Protein AF-A0A920YU32-F1 (afdb_monomer_lite)

pLDDT: mean 81.01, std 11.99, range [48.0, 95.69]

Radius of gyration: 20.77 Å; chains: 1; bounding box: 53×42×63 Å

Sequence (171 aa):
MNKEKMEQLREVINRMISLDDCDQSKLLKKSQEMDKLILQAIKESDYIRDFLGDKLKSELDAIIDKIQPIQKIYDSMRIVDPIRKTVVEIREGTVCKEKSECYMLWKSQKICENCIAIRACNENDTIIKIEYDSEKVYMMTAIPISIQDRKFVLELFKDVTNSLYVDKFLA

Secondary structure (DSSP, 8-state):
-HHHHHHHHHHHHHHHHTSSS--HHHHHHHHHHHHHHHHHHHHHHHHHHHHH-HHHHHHHHHHHHHHGGGGGTSSEEEEEETTTTEEEEEETTEEE----BTTTTTT--S--TT-HHHHHHHHTS-EEEEEE-SS-EEEEEEEEEEETTEEEEEEEEEE-TTT--------

Foldseek 3Di:
DLVVVLVVLVVVLVVLVPDPDRPVVVSVVSVVVNVVSVVQVVVQVVVCCVVQNPQRVVVVLVVLVVCLVVPVVFPWKWKAQPVVQFIWTADNSDTDDDRDRVQRVDPDPDDDPPDLQVVCQVVVAKDWDWDDDPQWIKIKIWHWDAGPNGIMIMITIHTCRPPDDDDDDDD

Structure (mmCIF, N/CA/C/O backbone):
data_AF-A0A920YU32-F1
#
_entry.id   AF-A0A920YU32-F1
#
loop_
_atom_site.group_PDB
_atom_site.id
_atom_site.type_symbol
_atom_site.label_atom_id
_atom_site.label_alt_id
_atom_site.label_comp_id
_atom_site.label_asym_id
_atom_site.label_entity_id
_atom_site.label_seq_id
_atom_site.pdbx_PDB_ins_code
_atom_site.Cartn_x
_atom_site.Cartn_y
_atom_site.Cartn_z
_atom_site.occupancy
_atom_site.B_iso_or_equiv
_atom_site.auth_seq_id
_atom_site.auth_comp_id
_atom_site.auth_asym_id
_atom_site.auth_atom_id
_atom_site.pdbx_PDB_model_num
ATOM 1 N N . MET A 1 1 ? -10.869 -2.962 9.466 1.00 51.38 1 MET A N 1
ATOM 2 C CA . MET A 1 1 ? -10.752 -3.013 10.950 1.00 51.38 1 MET A CA 1
ATOM 3 C C . MET A 1 1 ? -11.472 -1.912 11.781 1.00 51.38 1 MET A C 1
ATOM 5 O O . MET A 1 1 ? -12.176 -2.273 12.719 1.00 51.38 1 MET A O 1
ATOM 9 N N . ASN A 1 2 ? -11.322 -0.591 11.542 1.00 66.88 2 ASN A N 1
ATOM 10 C CA . ASN A 1 2 ? -11.881 0.454 12.448 1.00 66.88 2 ASN A CA 1
ATOM 11 C C . ASN A 1 2 ? -13.423 0.478 12.534 1.00 66.88 2 ASN A C 1
ATOM 13 O O . ASN A 1 2 ? -13.974 0.697 13.610 1.00 66.88 2 ASN A O 1
ATOM 17 N N . LYS A 1 3 ? -14.122 0.214 11.424 1.00 74.00 3 LYS A N 1
ATOM 18 C CA . LYS A 1 3 ? -15.595 0.210 11.362 1.00 74.00 3 LYS A CA 1
ATOM 19 C C . LYS A 1 3 ? -16.224 -0.919 12.184 1.00 74.00 3 LYS A C 1
ATOM 21 O O . LYS A 1 3 ? -17.167 -0.685 12.924 1.00 74.00 3 LYS A O 1
ATOM 26 N N . GLU A 1 4 ? -15.654 -2.116 12.103 1.00 80.12 4 GLU A N 1
ATOM 27 C CA . GLU A 1 4 ? -16.121 -3.292 12.844 1.00 80.12 4 GLU A CA 1
ATOM 28 C C . GLU A 1 4 ? -15.876 -3.146 14.353 1.00 80.12 4 GLU A C 1
ATOM 30 O O . GLU A 1 4 ? -16.770 -3.404 15.153 1.00 80.12 4 GLU A O 1
ATOM 35 N N . LYS A 1 5 ? -14.709 -2.612 14.747 1.00 83.38 5 LYS A N 1
ATOM 36 C CA . LYS A 1 5 ? -14.431 -2.248 16.147 1.00 83.38 5 LYS A CA 1
ATOM 37 C C . LYS A 1 5 ? -15.392 -1.182 16.675 1.00 83.38 5 LYS A C 1
ATOM 39 O O . LYS A 1 5 ? -15.821 -1.282 17.821 1.00 83.38 5 LYS A O 1
ATOM 44 N N . MET A 1 6 ? -15.723 -0.174 15.863 1.00 86.06 6 MET A N 1
ATOM 45 C CA . MET A 1 6 ? -16.706 0.849 16.233 1.00 86.06 6 MET A CA 1
ATOM 46 C C . MET A 1 6 ? -18.099 0.245 16.429 1.00 86.06 6 MET A C 1
ATOM 48 O O . MET A 1 6 ? -18.741 0.569 17.422 1.00 86.06 6 MET A O 1
ATOM 52 N N . GLU A 1 7 ? -18.538 -0.667 15.557 1.00 90.62 7 GLU A N 1
ATOM 53 C CA . GLU A 1 7 ? -19.846 -1.318 15.707 1.00 90.62 7 GLU A CA 1
ATOM 54 C C . GLU A 1 7 ? -19.895 -2.216 16.953 1.00 90.62 7 GLU A C 1
ATOM 56 O O . GLU A 1 7 ? -20.828 -2.122 17.746 1.00 90.62 7 GLU A O 1
ATOM 61 N N . GLN A 1 8 ? -18.835 -2.990 17.214 1.00 91.56 8 GLN A N 1
ATOM 62 C CA . GLN A 1 8 ? -18.714 -3.793 18.437 1.00 91.56 8 GLN A CA 1
ATOM 63 C C . GLN A 1 8 ? -18.751 -2.925 19.706 1.00 91.56 8 GLN A C 1
ATOM 65 O O . GLN A 1 8 ? -19.460 -3.242 20.662 1.00 91.56 8 GLN A O 1
ATOM 70 N N . LEU A 1 9 ? -18.005 -1.814 19.730 1.00 91.75 9 LEU A N 1
ATOM 71 C CA . LEU A 1 9 ? -18.022 -0.862 20.847 1.00 91.75 9 LEU A CA 1
ATOM 72 C C . LEU A 1 9 ? -19.404 -0.237 21.032 1.00 91.75 9 LEU A C 1
ATOM 74 O O . LEU A 1 9 ? -19.874 -0.130 22.163 1.00 91.75 9 LEU A O 1
ATOM 78 N N . ARG A 1 10 ? -20.071 0.122 19.934 1.00 93.56 10 ARG A N 1
ATOM 79 C CA . ARG A 1 10 ? -21.421 0.687 19.942 1.00 93.56 10 ARG A CA 1
ATOM 80 C C . ARG A 1 10 ? -22.435 -0.290 20.533 1.00 93.56 10 ARG A C 1
ATOM 82 O O . ARG A 1 10 ? -23.223 0.103 21.390 1.00 93.56 10 ARG A O 1
ATOM 89 N N . GLU A 1 11 ? -22.380 -1.565 20.155 1.00 93.69 11 GLU A N 1
ATOM 90 C CA . GLU A 1 11 ? -23.222 -2.613 20.744 1.00 93.69 11 GLU A CA 1
ATOM 91 C C . GLU A 1 11 ? -22.953 -2.820 22.239 1.00 93.69 11 GLU A C 1
ATOM 93 O O . GLU A 1 11 ? -23.884 -3.032 23.018 1.00 93.69 11 GLU A O 1
ATOM 98 N N . VAL A 1 12 ? -21.685 -2.781 22.661 1.00 92.00 12 VAL A N 1
ATOM 99 C CA . VAL A 1 12 ? -21.314 -2.895 24.081 1.00 92.00 12 VAL A CA 1
ATOM 100 C C . VAL A 1 12 ? -21.854 -1.708 24.876 1.00 92.00 12 VAL A C 1
ATOM 102 O O . VAL A 1 12 ? -22.493 -1.915 25.905 1.00 92.00 12 VAL A O 1
ATOM 105 N N . ILE A 1 13 ? -21.659 -0.482 24.388 1.00 91.94 13 ILE A N 1
ATOM 106 C CA . ILE A 1 13 ? -22.151 0.746 25.027 1.00 91.94 13 ILE A CA 1
ATOM 107 C C . ILE A 1 13 ? -23.680 0.717 25.145 1.00 91.94 13 ILE A C 1
ATOM 109 O O . ILE A 1 13 ? -24.208 0.933 26.234 1.00 91.94 13 ILE A O 1
ATOM 113 N N . ASN A 1 14 ? -24.395 0.375 24.068 1.00 91.00 14 ASN A N 1
ATOM 114 C CA . ASN A 1 14 ? -25.860 0.298 24.070 1.00 91.00 14 ASN A CA 1
ATOM 115 C C . ASN A 1 14 ? -26.390 -0.740 25.074 1.00 91.00 14 ASN A C 1
ATOM 117 O O . ASN A 1 14 ? -27.363 -0.474 25.782 1.00 91.00 14 ASN A O 1
ATOM 121 N N . ARG A 1 15 ? -25.729 -1.904 25.181 1.00 90.19 15 ARG A N 1
ATOM 122 C CA . ARG A 1 15 ? -26.055 -2.912 26.203 1.00 90.19 15 ARG A CA 1
ATOM 123 C C . ARG A 1 15 ? -25.837 -2.385 27.615 1.00 90.19 15 ARG A C 1
ATOM 125 O O . ARG A 1 15 ? -26.697 -2.591 28.457 1.00 90.19 15 ARG A O 1
ATOM 132 N N . MET A 1 16 ? -24.727 -1.692 27.867 1.00 87.56 16 MET A N 1
ATOM 133 C CA . MET A 1 16 ? -24.430 -1.125 29.187 1.00 87.56 16 MET A CA 1
ATOM 134 C C . MET A 1 16 ? -25.448 -0.061 29.612 1.00 87.56 16 MET A C 1
ATOM 136 O O . MET A 1 16 ? -25.860 -0.060 30.765 1.00 87.56 16 MET A O 1
ATOM 140 N N . ILE A 1 17 ? -25.890 0.797 28.685 1.00 88.88 17 ILE A N 1
ATOM 141 C CA . ILE A 1 17 ? -26.914 1.828 28.944 1.00 88.88 17 ILE A CA 1
ATOM 142 C C . ILE A 1 17 ? -28.275 1.203 29.286 1.00 88.88 17 ILE A C 1
ATOM 144 O O . ILE A 1 17 ? -29.055 1.797 30.023 1.00 88.88 17 ILE A O 1
ATOM 148 N N . SER A 1 18 ? -28.559 0.010 28.760 1.00 86.12 18 SER A N 1
ATOM 149 C CA . SER A 1 18 ? -29.840 -0.681 28.955 1.00 86.12 18 SER A CA 1
ATOM 150 C C . SER A 1 18 ? -29.921 -1.491 30.259 1.00 86.12 18 SER A C 1
ATOM 152 O O . SER A 1 18 ? -30.954 -2.103 30.513 1.00 86.12 18 SER A O 1
ATOM 154 N N . LEU A 1 19 ? -28.846 -1.555 31.055 1.00 85.25 19 LEU A N 1
ATOM 155 C CA . LEU A 1 19 ? -28.807 -2.295 32.321 1.00 85.25 19 LEU A CA 1
ATOM 156 C C . LEU A 1 19 ? -29.135 -1.378 33.507 1.00 85.25 19 LEU A C 1
ATOM 158 O O . LEU A 1 19 ? -28.597 -0.277 33.604 1.00 85.25 19 LEU A O 1
ATOM 162 N N . ASP A 1 20 ? -29.947 -1.875 34.444 1.00 72.19 20 ASP A N 1
ATOM 163 C CA . ASP A 1 20 ? -30.410 -1.123 35.625 1.00 72.19 20 ASP A CA 1
ATOM 164 C C . ASP A 1 20 ? -29.282 -0.748 36.617 1.00 72.19 20 ASP A C 1
ATOM 166 O O . ASP A 1 20 ? -29.427 0.208 37.375 1.00 72.19 20 ASP A O 1
ATOM 170 N N . ASP A 1 21 ? -28.141 -1.453 36.591 1.00 73.44 21 ASP A N 1
ATOM 171 C CA . ASP A 1 21 ? -26.948 -1.196 37.424 1.00 73.44 21 ASP A CA 1
ATOM 172 C C . ASP A 1 21 ? -25.724 -0.859 36.552 1.00 73.44 21 ASP A C 1
ATOM 174 O O . ASP A 1 21 ? -24.750 -1.611 36.426 1.00 73.44 21 ASP A O 1
ATOM 178 N N . CYS A 1 22 ? -25.815 0.260 35.832 1.00 73.06 22 CYS A N 1
ATOM 179 C CA . CYS A 1 22 ? -24.773 0.690 34.910 1.00 73.06 22 CYS A CA 1
ATOM 180 C C . CYS A 1 22 ? -23.546 1.248 35.657 1.00 73.06 22 CYS A C 1
ATOM 182 O O . CYS A 1 22 ? -23.561 2.371 36.167 1.00 73.06 22 CYS A O 1
ATOM 184 N N . ASP A 1 23 ? -22.426 0.518 35.609 1.00 86.94 23 ASP A N 1
ATOM 185 C CA . ASP A 1 23 ? -21.102 1.014 36.011 1.00 86.94 23 ASP A CA 1
ATOM 186 C C . ASP A 1 23 ? -20.678 2.194 35.115 1.00 86.94 23 ASP A C 1
ATOM 188 O O . ASP A 1 23 ? -20.101 2.029 34.032 1.00 86.94 23 ASP A O 1
ATOM 192 N N . GLN A 1 24 ? -20.975 3.409 35.582 1.00 84.62 24 GLN A N 1
ATOM 193 C CA . GLN A 1 24 ? -20.718 4.655 34.859 1.00 84.62 24 GLN A CA 1
ATOM 194 C C . GLN A 1 24 ? -19.231 4.851 34.528 1.00 84.62 24 GLN A C 1
ATOM 196 O O . GLN A 1 24 ? -18.905 5.431 33.492 1.00 84.62 24 GLN A O 1
ATOM 201 N N . SER A 1 25 ? -18.314 4.339 35.360 1.00 87.81 25 SER A N 1
ATOM 202 C CA . SER A 1 25 ? -16.872 4.446 35.114 1.00 87.81 25 SER A CA 1
ATOM 203 C C . SER A 1 25 ? -16.450 3.594 33.919 1.00 87.81 25 SER A C 1
ATOM 205 O O . SER A 1 25 ? -15.713 4.057 33.040 1.00 87.81 25 SER A O 1
ATOM 207 N N . LYS A 1 26 ? -16.945 2.352 33.843 1.00 89.56 26 LYS A N 1
ATOM 208 C CA . LYS A 1 26 ? -16.702 1.482 32.685 1.00 89.56 26 LYS A CA 1
ATOM 209 C C . LYS A 1 26 ? -17.381 2.016 31.428 1.00 89.56 26 LYS A C 1
ATOM 211 O O . LYS A 1 26 ? -16.757 1.984 30.367 1.00 89.56 26 LYS A O 1
ATOM 216 N N . LEU A 1 27 ? -18.609 2.530 31.544 1.00 89.25 27 LEU A N 1
ATOM 217 C CA . LEU A 1 27 ? -19.328 3.121 30.415 1.00 89.25 27 LEU A CA 1
ATOM 218 C C . LEU A 1 27 ? -18.555 4.314 29.841 1.00 89.25 27 LEU A C 1
ATOM 220 O O . LEU A 1 27 ? -18.321 4.368 28.635 1.00 89.25 27 LEU A O 1
ATOM 224 N N . LEU A 1 28 ? -18.078 5.219 30.703 1.00 90.31 28 LEU A N 1
ATOM 225 C CA . LEU A 1 28 ? -17.285 6.376 30.290 1.00 90.31 28 LEU A CA 1
ATOM 226 C C . LEU A 1 28 ? -16.000 5.955 29.565 1.00 90.31 28 LEU A C 1
ATOM 228 O O . LEU A 1 28 ? -15.690 6.506 28.511 1.00 90.31 28 LEU A O 1
ATOM 232 N N . LYS A 1 29 ? -15.276 4.948 30.077 1.00 92.88 29 LYS A N 1
ATOM 233 C CA . LYS A 1 29 ? -14.075 4.420 29.404 1.00 92.88 29 LYS A CA 1
ATOM 234 C C . LYS A 1 29 ? -14.389 3.894 28.003 1.00 92.88 29 LYS A C 1
ATOM 236 O O . LYS A 1 29 ? -13.654 4.198 27.067 1.00 92.88 29 LYS A O 1
ATOM 241 N N . LYS A 1 30 ? -15.480 3.138 27.844 1.00 91.56 30 LYS A N 1
ATOM 242 C CA . LYS A 1 30 ? -15.898 2.600 26.539 1.00 91.56 30 LYS A CA 1
ATOM 243 C C . LYS A 1 30 ? -16.348 3.703 25.580 1.00 91.56 30 LYS A C 1
ATOM 245 O O . LYS A 1 30 ? -15.950 3.682 24.419 1.00 91.56 30 LYS A O 1
ATOM 250 N N . SER A 1 31 ? -17.085 4.702 26.068 1.00 92.12 31 SER A N 1
ATOM 251 C CA . SER A 1 31 ? -17.452 5.884 25.276 1.00 92.12 31 SER A CA 1
ATOM 252 C C . SER A 1 31 ? -16.213 6.630 24.779 1.00 92.12 31 SER A C 1
ATOM 254 O O . SER A 1 31 ? -16.102 6.908 23.593 1.00 92.12 31 SER A O 1
ATOM 256 N N . GLN A 1 32 ? -15.229 6.864 25.651 1.00 92.44 32 GLN A N 1
ATOM 257 C CA . GLN A 1 32 ? -13.977 7.529 25.279 1.00 92.44 32 GLN A CA 1
ATOM 258 C C . GLN A 1 32 ? -13.143 6.720 24.273 1.00 92.44 32 GLN A C 1
ATOM 260 O O . GLN A 1 32 ? -12.469 7.304 23.424 1.00 92.44 32 GLN A O 1
ATOM 265 N N . GLU A 1 33 ? -13.151 5.385 24.356 1.00 92.00 33 GLU A N 1
ATOM 266 C CA . GLU A 1 33 ? -12.545 4.521 23.333 1.00 92.00 33 GLU A CA 1
ATOM 267 C C . GLU A 1 33 ? -13.226 4.718 21.971 1.00 92.00 33 GLU A C 1
ATOM 269 O O . GLU A 1 33 ? -12.537 4.871 20.962 1.00 92.00 33 GLU A O 1
ATOM 274 N N . MET A 1 34 ? -14.560 4.784 21.941 1.00 89.44 34 MET A N 1
ATOM 275 C CA . MET A 1 34 ? -15.322 5.042 20.719 1.00 89.44 34 MET A CA 1
ATOM 276 C C . MET A 1 34 ? -15.050 6.449 20.159 1.00 89.44 34 MET A C 1
ATOM 278 O O . MET A 1 34 ? -14.751 6.577 18.973 1.00 89.44 34 MET A O 1
ATOM 282 N N . ASP A 1 35 ? -15.045 7.486 21.001 1.00 91.31 35 ASP A N 1
ATOM 283 C CA . ASP A 1 35 ? -14.740 8.866 20.593 1.00 91.31 35 ASP A CA 1
ATOM 284 C C . ASP A 1 35 ? -13.334 8.985 19.992 1.00 91.31 35 ASP A C 1
ATOM 286 O O . ASP A 1 35 ? -13.132 9.669 18.985 1.00 91.31 35 ASP A O 1
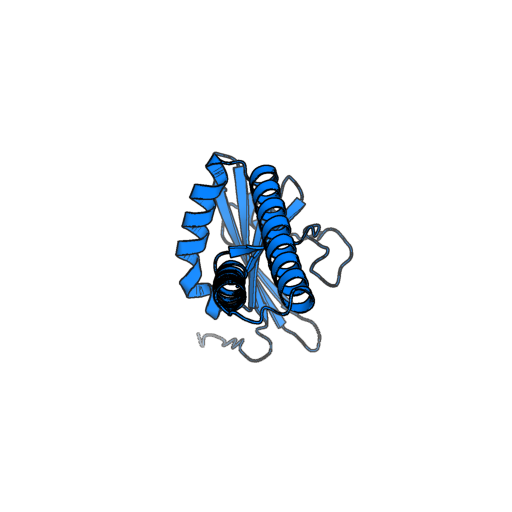ATOM 290 N N . LYS A 1 36 ? -12.348 8.274 20.558 1.00 86.94 36 LYS A N 1
ATOM 291 C CA . LYS A 1 36 ? -10.992 8.201 19.991 1.00 86.94 36 LYS A CA 1
ATOM 292 C C . LYS A 1 36 ? -10.991 7.592 18.590 1.00 86.94 36 LYS A C 1
ATOM 294 O O . LYS A 1 36 ? -10.319 8.135 17.713 1.00 86.94 36 LYS A O 1
ATOM 299 N N . LEU A 1 37 ? -11.736 6.506 18.368 1.00 85.06 37 LEU A N 1
ATOM 300 C CA . LEU A 1 37 ? -11.853 5.879 17.046 1.00 85.06 37 LEU A CA 1
ATOM 301 C C . LEU A 1 37 ? -12.550 6.800 16.037 1.00 85.06 37 LEU A C 1
ATOM 303 O O . LEU A 1 37 ? -12.092 6.912 14.900 1.00 85.06 37 LEU A O 1
ATOM 307 N N . ILE A 1 38 ? -13.597 7.514 16.457 1.00 86.19 38 ILE A N 1
ATOM 308 C CA . ILE A 1 38 ? -14.300 8.499 15.623 1.00 86.19 38 ILE A CA 1
ATOM 309 C C . ILE A 1 38 ? -13.349 9.630 15.221 1.00 86.19 38 ILE A C 1
ATOM 311 O O . ILE A 1 38 ? -13.211 9.939 14.038 1.00 86.19 38 ILE A O 1
ATOM 315 N N . LEU A 1 39 ? -12.640 10.220 16.188 1.00 82.06 39 LEU A N 1
ATOM 316 C CA . LEU A 1 39 ? -11.669 11.283 15.924 1.00 82.06 39 LEU A CA 1
ATOM 317 C C . LEU A 1 39 ? -10.542 10.816 15.000 1.00 82.06 39 LEU A C 1
ATOM 319 O O . LEU A 1 39 ? -10.076 11.589 14.162 1.00 82.06 39 LEU A O 1
ATOM 323 N N . GLN A 1 40 ? -10.095 9.567 15.139 1.00 77.69 40 GLN A N 1
ATOM 324 C CA . GLN A 1 40 ? -9.110 8.983 14.238 1.00 77.69 40 GLN A CA 1
ATOM 325 C C . GLN A 1 40 ? -9.660 8.865 12.809 1.00 77.69 40 GLN A C 1
ATOM 327 O O . GLN A 1 40 ? -9.002 9.326 11.878 1.00 77.69 40 GLN A O 1
ATOM 332 N N . ALA A 1 41 ? -10.877 8.343 12.639 1.00 77.50 41 ALA A N 1
ATOM 333 C CA . ALA A 1 41 ? -11.518 8.202 11.331 1.00 77.50 41 ALA A CA 1
ATOM 334 C C . ALA A 1 41 ? -11.767 9.559 10.645 1.00 77.50 41 ALA A C 1
ATOM 336 O O . ALA A 1 41 ? -11.545 9.694 9.442 1.00 77.50 41 ALA A O 1
ATOM 337 N N . ILE A 1 42 ? -12.160 10.590 11.402 1.00 79.38 42 ILE A N 1
ATOM 338 C CA . ILE A 1 42 ? -12.307 11.962 10.885 1.00 79.38 42 ILE A CA 1
ATOM 339 C C . ILE A 1 42 ? -10.952 12.487 10.394 1.00 79.38 42 ILE A C 1
ATOM 341 O O . ILE A 1 42 ? -10.837 12.936 9.257 1.00 79.38 42 ILE A O 1
ATOM 345 N N . LYS A 1 43 ? -9.895 12.350 11.206 1.00 71.94 43 LYS A N 1
ATOM 346 C CA . LYS A 1 43 ? -8.531 12.775 10.842 1.00 71.94 43 LYS A CA 1
ATOM 347 C C . LYS A 1 43 ? -7.943 12.014 9.650 1.00 71.94 43 LYS A C 1
ATOM 349 O O . LYS A 1 43 ? -7.042 12.544 8.988 1.00 71.94 43 LYS A O 1
ATOM 354 N N . GLU A 1 44 ? -8.361 10.769 9.437 1.00 68.69 44 GLU A N 1
ATOM 355 C CA . GLU A 1 44 ? -8.035 9.962 8.257 1.00 68.69 44 GLU A CA 1
ATOM 356 C C . GLU A 1 44 ? -8.794 10.486 7.035 1.00 68.69 44 GLU A C 1
ATOM 358 O O . GLU A 1 44 ? -8.166 10.787 6.025 1.00 68.69 44 GLU A O 1
ATOM 363 N N . SER A 1 45 ? -10.107 10.705 7.144 1.00 70.25 45 SER A N 1
ATOM 364 C CA . SER A 1 45 ? -10.927 11.238 6.049 1.00 70.25 45 SER A CA 1
ATOM 365 C C . SER A 1 45 ? -10.491 12.636 5.606 1.00 70.25 45 SER A C 1
ATOM 367 O O . SER A 1 45 ? -10.398 12.885 4.406 1.00 70.25 45 SER A O 1
ATOM 369 N N . ASP A 1 46 ? -10.185 13.533 6.545 1.00 73.38 46 ASP A N 1
ATOM 370 C CA . ASP A 1 46 ? -9.670 14.871 6.237 1.00 73.38 46 ASP A CA 1
ATOM 371 C C . ASP A 1 46 ? -8.324 14.788 5.511 1.00 73.38 46 ASP A C 1
ATOM 373 O O . ASP A 1 46 ? -8.099 15.486 4.532 1.00 73.38 46 ASP A O 1
ATOM 377 N N . TYR A 1 47 ? -7.447 13.874 5.933 1.00 67.62 47 TYR A N 1
ATOM 378 C CA . TYR A 1 47 ? -6.153 13.677 5.283 1.00 67.62 47 TYR A CA 1
ATOM 379 C C . TYR A 1 47 ? -6.283 13.108 3.868 1.00 67.62 47 TYR A C 1
ATOM 381 O O . TYR A 1 47 ? -5.601 13.571 2.960 1.00 67.62 47 TYR A O 1
ATOM 389 N N . ILE A 1 48 ? -7.161 12.123 3.674 1.00 68.12 48 ILE A N 1
ATOM 390 C CA . ILE A 1 48 ? -7.481 11.565 2.355 1.00 68.12 48 ILE A CA 1
ATOM 391 C C . ILE A 1 48 ? -8.024 12.673 1.453 1.00 68.12 48 ILE A C 1
ATOM 393 O O . ILE A 1 48 ? -7.584 12.800 0.313 1.00 68.12 48 ILE A O 1
ATOM 397 N N . ARG A 1 49 ? -8.923 13.516 1.973 1.00 72.38 49 ARG A N 1
ATOM 398 C CA . ARG A 1 49 ? -9.443 14.681 1.254 1.00 72.38 49 ARG A CA 1
ATOM 399 C C . ARG A 1 49 ? -8.341 15.684 0.910 1.00 72.38 49 ARG A C 1
ATOM 401 O O . ARG A 1 49 ? -8.316 16.159 -0.216 1.00 72.38 49 ARG A O 1
ATOM 408 N N . ASP A 1 50 ? -7.405 15.967 1.808 1.00 71.50 50 ASP A N 1
ATOM 409 C CA . ASP A 1 50 ? -6.291 16.887 1.529 1.00 71.50 50 ASP A CA 1
ATOM 410 C C . ASP A 1 50 ? -5.287 16.299 0.511 1.00 71.50 50 ASP A C 1
ATOM 412 O O . ASP A 1 50 ? -4.724 17.010 -0.331 1.00 71.50 50 ASP A O 1
ATOM 416 N N . PHE A 1 51 ? -5.058 14.983 0.565 1.00 68.50 51 PHE A N 1
ATOM 417 C CA . PHE A 1 51 ? -4.153 14.260 -0.331 1.00 68.50 51 PHE A CA 1
ATOM 418 C C . PHE A 1 51 ? -4.736 14.137 -1.751 1.00 68.50 51 PHE A C 1
ATOM 420 O O . PHE A 1 51 ? -4.064 14.452 -2.746 1.00 68.50 51 PHE A O 1
ATOM 427 N N . LEU A 1 52 ? -6.002 13.730 -1.843 1.00 68.06 52 LEU A N 1
ATOM 428 C CA . LEU A 1 52 ? -6.675 13.352 -3.085 1.00 68.06 52 LEU A CA 1
ATOM 429 C C . LEU A 1 52 ? -7.604 14.460 -3.607 1.00 68.06 52 LEU A C 1
ATOM 431 O O . LEU A 1 52 ? -7.561 14.791 -4.788 1.00 68.06 52 LEU A O 1
ATOM 435 N N . GLY A 1 53 ? -8.387 15.090 -2.736 1.00 69.56 53 GLY A N 1
ATOM 436 C CA . GLY A 1 53 ? -9.574 15.876 -3.085 1.00 69.56 53 GLY A CA 1
ATOM 437 C C . GLY A 1 53 ? -10.828 14.994 -3.137 1.00 69.56 53 GLY A C 1
ATOM 438 O O . GLY A 1 53 ? -10.744 13.804 -3.440 1.00 69.56 53 GLY A O 1
ATOM 439 N N . ASP A 1 54 ? -12.007 15.559 -2.853 1.00 69.44 54 ASP A N 1
ATOM 440 C CA . ASP A 1 54 ? -13.256 14.783 -2.701 1.00 69.44 54 ASP A CA 1
ATOM 441 C C . ASP A 1 54 ? -13.613 13.956 -3.946 1.00 69.44 54 ASP A C 1
ATOM 443 O O . ASP A 1 54 ? -13.975 12.786 -3.844 1.00 69.44 54 ASP A O 1
ATOM 447 N N . LYS A 1 55 ? -13.449 14.539 -5.138 1.00 66.56 55 LYS A N 1
ATOM 448 C CA . LYS A 1 55 ? -13.739 13.873 -6.417 1.00 66.56 55 LYS A CA 1
ATOM 449 C C . LYS A 1 55 ? -12.737 12.761 -6.752 1.00 66.56 55 LYS A C 1
ATOM 451 O O . LYS A 1 55 ? -13.035 11.883 -7.548 1.00 66.56 55 LYS A O 1
ATOM 456 N N . LEU A 1 56 ? -11.540 12.824 -6.184 1.00 71.31 56 LEU A N 1
ATOM 457 C CA . LEU A 1 56 ? -10.447 11.898 -6.457 1.00 71.31 56 LEU A CA 1
ATOM 458 C C . LEU A 1 56 ? -10.533 10.652 -5.553 1.00 71.31 56 LEU A C 1
ATOM 460 O O . LEU A 1 56 ? -10.032 9.585 -5.900 1.00 71.31 56 LEU A O 1
ATOM 464 N N . LYS A 1 57 ? -11.226 10.777 -4.413 1.00 75.44 57 LYS A N 1
ATOM 465 C CA . LYS A 1 57 ? -11.496 9.686 -3.473 1.00 75.44 57 LYS A CA 1
ATOM 466 C C . LYS A 1 57 ? -12.345 8.573 -4.095 1.00 75.44 57 LYS A C 1
ATOM 468 O O . LYS A 1 57 ? -11.993 7.414 -3.945 1.00 75.44 57 LYS A O 1
ATOM 473 N N . SER A 1 58 ? -13.414 8.903 -4.822 1.00 77.19 58 SER A N 1
ATOM 474 C CA . SER A 1 58 ? -14.307 7.889 -5.410 1.00 77.19 58 SER A CA 1
ATOM 475 C C . SER A 1 58 ? -13.627 7.042 -6.489 1.00 77.19 58 SER A C 1
ATOM 477 O O . SER A 1 58 ? -13.830 5.832 -6.548 1.00 77.19 58 SER A O 1
ATOM 479 N N . GLU A 1 59 ? -12.802 7.662 -7.336 1.00 80.81 59 GLU A N 1
ATOM 480 C CA . GLU A 1 59 ? -12.003 6.943 -8.334 1.00 80.81 59 GLU A CA 1
ATOM 481 C C . GLU A 1 59 ? -10.954 6.051 -7.661 1.00 80.81 59 GLU A C 1
ATOM 483 O O . GLU A 1 59 ? -10.714 4.931 -8.113 1.00 80.81 59 GLU A O 1
ATOM 488 N N . LEU A 1 60 ? -10.377 6.507 -6.546 1.00 77.19 60 LEU A N 1
ATOM 489 C CA . LEU A 1 60 ? -9.452 5.700 -5.767 1.00 77.19 60 LEU A CA 1
ATOM 490 C C . LEU A 1 60 ? -10.139 4.516 -5.080 1.00 77.19 60 LEU A C 1
ATOM 492 O O . LEU A 1 60 ? -9.616 3.407 -5.154 1.00 77.19 60 LEU A O 1
ATOM 496 N N . ASP A 1 61 ? -11.304 4.722 -4.467 1.00 80.56 61 ASP A N 1
ATOM 497 C CA . ASP A 1 61 ? -12.099 3.650 -3.862 1.00 80.56 61 ASP A CA 1
ATOM 498 C C . ASP A 1 61 ? -12.405 2.566 -4.917 1.00 80.56 61 ASP A C 1
ATOM 500 O O . ASP A 1 61 ? -12.191 1.380 -4.675 1.00 80.56 61 ASP A O 1
ATOM 504 N N . ALA A 1 62 ? -12.746 2.966 -6.149 1.00 84.31 62 ALA A N 1
ATOM 505 C CA . ALA A 1 62 ? -12.952 2.033 -7.257 1.00 84.31 62 ALA A CA 1
ATOM 506 C C . ALA A 1 62 ? -11.680 1.265 -7.671 1.00 84.31 62 ALA A C 1
ATOM 508 O O . ALA A 1 62 ? -11.767 0.119 -8.121 1.00 84.31 62 ALA A O 1
ATOM 509 N N . ILE A 1 63 ?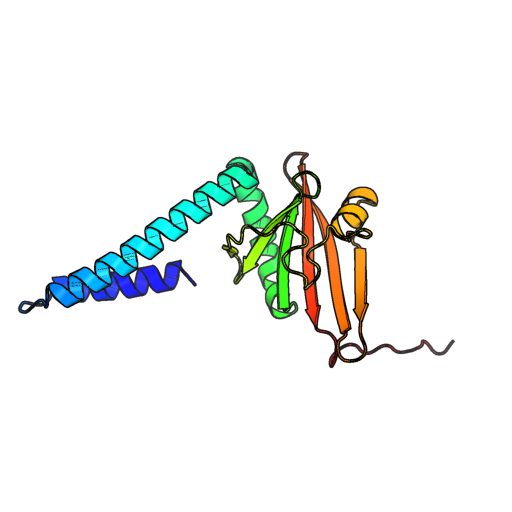 -10.493 1.871 -7.559 1.00 83.25 63 ILE A N 1
ATOM 510 C CA . ILE A 1 63 ? -9.215 1.172 -7.770 1.00 83.25 63 ILE A CA 1
ATOM 511 C C . ILE A 1 63 ? -8.971 0.180 -6.631 1.00 83.25 63 ILE A C 1
ATOM 513 O O . ILE A 1 63 ? -8.605 -0.964 -6.895 1.00 83.25 63 ILE A O 1
ATOM 517 N N . ILE A 1 64 ? -9.205 0.593 -5.385 1.00 82.50 64 ILE A N 1
ATOM 518 C CA . ILE A 1 64 ? -9.019 -0.237 -4.192 1.00 82.50 64 ILE A CA 1
ATOM 519 C C . ILE A 1 64 ? -9.911 -1.485 -4.249 1.00 82.50 64 ILE A C 1
ATOM 521 O O . ILE A 1 64 ? -9.426 -2.594 -4.018 1.00 82.50 64 ILE A O 1
ATOM 525 N N . ASP A 1 65 ? -11.169 -1.328 -4.655 1.00 84.75 65 ASP A N 1
ATOM 526 C CA . ASP A 1 65 ? -12.108 -2.437 -4.845 1.00 84.75 65 ASP A CA 1
ATOM 527 C C . ASP A 1 65 ? -11.637 -3.423 -5.925 1.00 84.75 65 ASP A C 1
ATOM 529 O O . ASP A 1 65 ? -11.784 -4.637 -5.783 1.00 84.75 65 ASP A O 1
ATOM 533 N N . LYS A 1 66 ? -11.012 -2.929 -7.001 1.00 85.88 66 LYS A N 1
ATOM 534 C CA . LYS A 1 66 ? -10.472 -3.786 -8.070 1.00 85.88 66 LYS A CA 1
ATOM 535 C C . LYS A 1 66 ? -9.229 -4.564 -7.642 1.00 85.88 66 LYS A C 1
ATOM 537 O O . LYS A 1 66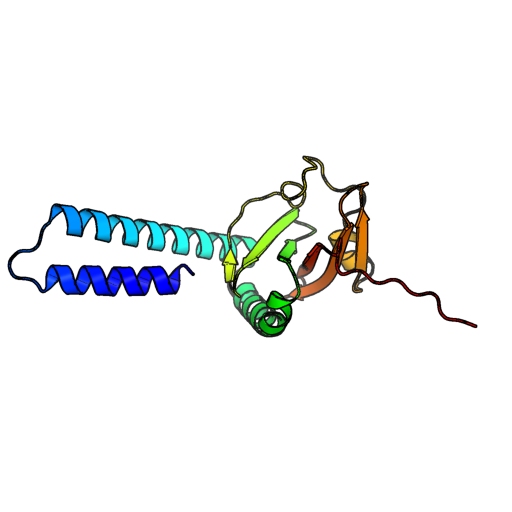 ? -8.997 -5.653 -8.162 1.00 85.88 66 LYS A O 1
ATOM 542 N N . ILE A 1 67 ? -8.429 -4.024 -6.723 1.00 84.12 67 ILE A N 1
ATOM 543 C CA . ILE A 1 67 ? -7.181 -4.655 -6.261 1.00 84.12 67 ILE A CA 1
ATOM 544 C C . ILE A 1 67 ? -7.355 -5.472 -4.972 1.00 84.12 67 ILE A C 1
ATOM 546 O O . ILE A 1 67 ? -6.447 -6.207 -4.587 1.00 84.12 67 ILE A O 1
ATOM 550 N N . GLN A 1 68 ? -8.520 -5.406 -4.325 1.00 81.75 68 GLN A N 1
ATOM 551 C CA . GLN A 1 68 ? -8.887 -6.244 -3.177 1.00 81.75 68 GLN A CA 1
ATOM 552 C C . GLN A 1 68 ? -8.550 -7.738 -3.365 1.00 81.75 68 GLN A C 1
ATOM 554 O O . GLN A 1 68 ? -7.972 -8.327 -2.451 1.00 81.75 68 GLN A O 1
ATOM 559 N N . PRO A 1 69 ? -8.814 -8.378 -4.524 1.00 83.62 69 PRO A N 1
ATOM 560 C CA . PRO A 1 69 ? -8.493 -9.795 -4.707 1.00 83.62 69 PRO A CA 1
ATOM 561 C C . PRO A 1 69 ? -6.993 -10.107 -4.620 1.00 83.62 69 PRO A C 1
ATOM 563 O O . PRO A 1 69 ? -6.612 -11.162 -4.113 1.00 83.62 69 PRO A O 1
ATOM 566 N N . ILE A 1 70 ? -6.134 -9.189 -5.078 1.00 80.75 70 ILE A N 1
ATOM 567 C CA . ILE A 1 70 ? -4.677 -9.378 -5.092 1.00 80.75 70 ILE A CA 1
ATOM 568 C C . ILE A 1 70 ? -4.005 -8.925 -3.786 1.00 80.75 70 ILE A C 1
ATOM 570 O O . ILE A 1 70 ? -2.843 -9.258 -3.568 1.00 80.75 70 ILE A O 1
ATOM 574 N N . GLN A 1 71 ? -4.725 -8.258 -2.872 1.00 78.12 71 GLN A N 1
ATOM 575 C CA . GLN A 1 71 ? -4.213 -7.899 -1.537 1.00 78.12 71 GLN A CA 1
ATOM 576 C C . GLN A 1 71 ? -3.724 -9.105 -0.734 1.00 78.12 71 GLN A C 1
ATOM 578 O O . GLN A 1 71 ? -2.853 -8.955 0.106 1.00 78.12 71 GLN A O 1
ATOM 583 N N . LYS A 1 72 ? -4.257 -10.307 -0.987 1.00 78.94 72 LYS A N 1
ATOM 584 C CA . LYS A 1 72 ? -3.804 -11.536 -0.311 1.00 78.94 72 LYS A CA 1
ATOM 585 C C . LYS A 1 72 ? -2.479 -12.080 -0.851 1.00 78.94 72 LYS A C 1
ATOM 587 O O . LYS A 1 72 ? -1.900 -12.974 -0.244 1.00 78.94 72 LYS A O 1
ATOM 592 N N . ILE A 1 73 ? -2.038 -11.598 -2.013 1.00 85.06 73 ILE A N 1
ATOM 593 C CA . ILE A 1 73 ? -0.813 -12.051 -2.681 1.00 85.06 73 ILE A CA 1
ATOM 594 C C . ILE A 1 73 ? 0.381 -11.202 -2.239 1.00 85.06 73 ILE A C 1
ATOM 596 O O . ILE A 1 73 ? 1.495 -11.721 -2.153 1.00 85.06 73 ILE A O 1
ATOM 600 N N . TYR A 1 74 ? 0.153 -9.920 -1.971 1.00 87.25 74 TYR A N 1
ATOM 601 C CA . TYR A 1 74 ? 1.176 -8.949 -1.596 1.00 87.25 74 TYR A CA 1
ATOM 602 C C . TYR A 1 74 ? 1.155 -8.688 -0.089 1.00 87.25 74 TYR A C 1
ATOM 604 O O . TYR A 1 74 ? 0.100 -8.717 0.534 1.00 87.25 74 TYR A O 1
ATOM 612 N N . ASP A 1 75 ? 2.321 -8.411 0.489 1.00 85.19 75 ASP A N 1
ATOM 613 C CA . ASP A 1 75 ? 2.456 -8.165 1.928 1.00 85.19 75 ASP A CA 1
ATOM 614 C C . ASP A 1 75 ? 2.045 -6.737 2.296 1.00 85.19 75 ASP A C 1
ATOM 616 O O . ASP A 1 75 ? 1.556 -6.484 3.397 1.00 85.19 75 ASP A O 1
ATOM 620 N N . SER A 1 76 ? 2.224 -5.792 1.369 1.00 84.62 76 SER A N 1
ATOM 621 C CA . SER A 1 76 ? 1.722 -4.430 1.517 1.00 84.62 76 SER A CA 1
ATOM 622 C C . SER A 1 76 ? 1.455 -3.760 0.172 1.00 84.62 76 SER A C 1
ATOM 624 O O . SER A 1 76 ? 1.981 -4.147 -0.877 1.00 84.62 76 SER A O 1
ATOM 626 N N . MET A 1 77 ? 0.597 -2.743 0.206 1.00 87.19 77 MET A N 1
ATOM 627 C CA . MET A 1 77 ? 0.230 -1.928 -0.947 1.00 87.19 77 MET A CA 1
ATOM 628 C C . MET A 1 77 ? 0.144 -0.465 -0.539 1.00 87.19 77 MET A C 1
ATOM 630 O O . MET A 1 77 ? -0.267 -0.146 0.578 1.00 87.19 77 MET A O 1
ATOM 634 N N . ARG A 1 78 ? 0.480 0.443 -1.451 1.00 87.25 78 ARG A N 1
ATOM 635 C CA . ARG A 1 78 ? 0.358 1.883 -1.207 1.00 87.25 78 ARG A CA 1
ATOM 636 C C . ARG A 1 78 ? 0.179 2.668 -2.496 1.00 87.25 78 ARG A C 1
ATOM 638 O O . ARG A 1 78 ? 0.575 2.222 -3.566 1.00 87.25 78 ARG A O 1
ATOM 645 N N . ILE A 1 79 ? -0.377 3.863 -2.373 1.00 87.00 79 ILE A N 1
ATOM 646 C CA . ILE A 1 79 ? -0.447 4.858 -3.438 1.00 87.00 79 ILE A CA 1
ATOM 647 C C . ILE A 1 79 ? 0.592 5.932 -3.164 1.00 87.00 79 ILE A C 1
ATOM 649 O O . ILE A 1 79 ? 0.672 6.474 -2.061 1.00 87.00 79 ILE A O 1
ATOM 653 N N . VAL A 1 80 ? 1.372 6.253 -4.185 1.00 86.50 80 VAL A N 1
ATOM 654 C CA . VAL A 1 80 ? 2.399 7.288 -4.154 1.00 86.50 80 VAL A CA 1
ATOM 655 C C . VAL A 1 80 ? 1.967 8.437 -5.054 1.00 86.50 80 VAL A C 1
ATOM 657 O O . VAL A 1 80 ? 1.629 8.225 -6.217 1.00 86.50 80 VAL A O 1
ATOM 660 N N . ASP A 1 81 ? 2.011 9.662 -4.531 1.00 86.12 81 ASP A N 1
ATOM 661 C CA . ASP A 1 81 ? 2.036 10.876 -5.350 1.00 86.12 81 ASP A CA 1
ATOM 662 C C . ASP A 1 81 ? 3.515 11.237 -5.589 1.00 86.12 81 ASP A C 1
ATOM 664 O O . ASP A 1 81 ? 4.179 11.727 -4.666 1.00 86.12 81 ASP A O 1
ATOM 668 N N . PRO A 1 82 ? 4.073 10.966 -6.785 1.00 79.88 82 PRO A N 1
ATOM 669 C CA . PRO A 1 82 ? 5.492 11.183 -7.056 1.00 79.88 82 PRO A CA 1
ATOM 670 C C . PRO A 1 82 ? 5.871 12.672 -7.083 1.00 79.88 82 PRO A C 1
ATOM 672 O O . PRO A 1 82 ? 7.035 13.002 -6.861 1.00 79.88 82 PRO A O 1
ATOM 675 N N . ILE A 1 83 ? 4.907 13.573 -7.312 1.00 80.88 83 ILE A N 1
ATOM 676 C CA . ILE A 1 83 ? 5.128 15.025 -7.357 1.00 80.88 83 ILE A CA 1
ATOM 677 C C . ILE A 1 83 ? 5.201 15.577 -5.933 1.00 80.88 83 ILE A C 1
ATOM 679 O O . ILE A 1 83 ? 6.140 16.290 -5.580 1.00 80.88 83 ILE A O 1
ATOM 683 N N . ARG A 1 84 ? 4.222 15.221 -5.094 1.00 79.50 84 ARG A N 1
ATOM 684 C CA . ARG A 1 84 ? 4.146 15.660 -3.692 1.00 79.50 84 ARG A CA 1
ATOM 685 C C . ARG A 1 84 ? 5.029 14.836 -2.751 1.00 79.50 84 ARG A C 1
ATOM 687 O O . ARG A 1 84 ? 5.203 15.227 -1.601 1.00 79.50 84 ARG A O 1
ATOM 694 N N . LYS A 1 85 ? 5.590 13.716 -3.227 1.00 77.12 85 LYS A N 1
ATOM 695 C CA . LYS A 1 85 ? 6.407 12.749 -2.460 1.00 77.12 85 LYS A CA 1
ATOM 696 C C . LYS A 1 85 ? 5.691 12.180 -1.231 1.00 77.12 85 LYS A C 1
ATOM 698 O O . LYS A 1 85 ? 6.315 11.757 -0.258 1.00 77.12 85 LYS A O 1
ATOM 703 N N . THR A 1 86 ? 4.370 12.165 -1.293 1.00 77.56 86 THR A N 1
ATOM 704 C CA . THR A 1 86 ? 3.479 11.698 -0.232 1.00 77.56 86 THR A CA 1
ATOM 705 C C . THR A 1 86 ? 2.958 10.312 -0.563 1.00 77.56 86 THR A C 1
ATOM 707 O O . THR A 1 86 ? 2.720 9.995 -1.730 1.00 77.56 86 THR A O 1
ATOM 710 N N . VAL A 1 87 ? 2.773 9.501 0.474 1.00 80.06 87 VAL A N 1
ATOM 711 C CA . VAL A 1 87 ? 2.363 8.105 0.355 1.00 80.06 87 VAL A CA 1
ATOM 712 C C . VAL A 1 87 ? 1.160 7.839 1.228 1.00 80.06 87 VAL A C 1
ATOM 714 O O . VAL A 1 87 ? 0.995 8.428 2.294 1.00 80.06 87 VAL A O 1
ATOM 717 N N . VAL A 1 88 ? 0.327 6.932 0.744 1.00 79.94 88 VAL A N 1
ATOM 718 C CA . VAL A 1 88 ? -0.868 6.474 1.417 1.00 79.94 88 VAL A CA 1
ATOM 719 C C . VAL A 1 88 ? -0.909 4.959 1.363 1.00 79.94 88 VAL A C 1
ATOM 721 O O . VAL A 1 88 ? -0.982 4.376 0.286 1.00 79.94 88 VAL A O 1
ATOM 724 N N . GLU A 1 89 ? -0.842 4.315 2.521 1.00 81.44 89 GLU A N 1
ATOM 725 C CA . GLU A 1 89 ? -0.879 2.860 2.607 1.00 81.44 89 GLU A CA 1
ATOM 726 C C . GLU A 1 89 ? -2.310 2.340 2.451 1.00 81.44 89 GLU A C 1
ATOM 728 O O . GLU A 1 89 ? -3.272 2.978 2.884 1.00 81.44 89 GLU A O 1
ATOM 733 N N . ILE A 1 90 ? -2.453 1.168 1.840 1.00 79.75 90 ILE A N 1
ATOM 734 C CA . ILE A 1 90 ? -3.725 0.473 1.689 1.00 79.75 90 ILE A CA 1
ATOM 735 C C . ILE A 1 90 ? -3.662 -0.794 2.540 1.00 79.75 90 ILE A C 1
ATOM 737 O O . ILE A 1 90 ? -2.869 -1.694 2.262 1.00 79.75 90 ILE A O 1
ATOM 741 N N . ARG A 1 91 ? -4.522 -0.889 3.556 1.00 74.88 91 ARG A N 1
ATOM 742 C CA . ARG A 1 91 ? -4.681 -2.089 4.389 1.00 74.88 91 ARG A CA 1
ATOM 743 C C . ARG A 1 91 ? -6.137 -2.526 4.379 1.00 74.88 91 ARG A C 1
ATOM 745 O O . ARG A 1 91 ? -7.024 -1.708 4.596 1.00 74.88 91 ARG A O 1
ATOM 752 N N . GLU A 1 92 ? -6.384 -3.813 4.130 1.00 71.00 92 GLU A N 1
ATOM 753 C CA . GLU A 1 92 ? -7.738 -4.401 4.132 1.00 71.00 92 GLU A CA 1
ATOM 754 C C . GLU A 1 92 ? -8.748 -3.616 3.268 1.00 71.00 92 GLU A C 1
ATOM 756 O O . GLU A 1 92 ? -9.854 -3.305 3.707 1.00 71.00 92 GLU A O 1
ATOM 761 N N . GLY A 1 93 ? -8.352 -3.211 2.058 1.00 65.25 93 GLY A N 1
ATOM 762 C CA . GLY A 1 93 ? -9.229 -2.424 1.179 1.00 65.25 93 GLY A CA 1
ATOM 763 C C . GLY A 1 93 ? -9.550 -1.018 1.698 1.00 65.25 93 GLY A C 1
ATOM 764 O O . GLY A 1 93 ? -10.490 -0.395 1.227 1.00 65.25 93 GLY A O 1
ATOM 765 N N . THR A 1 94 ? -8.799 -0.504 2.674 1.00 64.62 94 THR A N 1
ATOM 766 C CA . THR A 1 94 ? -8.988 0.843 3.217 1.00 64.62 94 THR A CA 1
ATOM 767 C C . THR A 1 94 ? -7.684 1.623 3.157 1.00 64.62 94 THR A C 1
ATOM 769 O O . THR A 1 94 ? -6.604 1.096 3.420 1.00 64.62 94 THR A O 1
ATOM 772 N N . VAL A 1 95 ? -7.788 2.908 2.840 1.00 69.81 95 VAL A N 1
ATOM 773 C CA . VAL A 1 95 ? -6.677 3.845 2.953 1.00 69.81 95 VAL A CA 1
ATOM 774 C C . VAL A 1 95 ? -6.355 4.108 4.428 1.00 69.81 95 VAL A C 1
ATOM 776 O O . VAL A 1 95 ? -7.194 4.618 5.168 1.00 69.81 95 VAL A O 1
ATOM 779 N N . CYS A 1 96 ? -5.125 3.819 4.846 1.00 66.50 96 CYS A N 1
ATOM 780 C CA . CYS A 1 96 ? -4.620 4.129 6.178 1.00 66.50 96 CYS A CA 1
ATOM 781 C C . CYS A 1 96 ? -3.694 5.349 6.138 1.00 66.50 96 CYS A C 1
ATOM 783 O O . CYS A 1 96 ? -2.814 5.476 5.284 1.00 66.50 96 CYS A O 1
ATOM 785 N N . LYS A 1 97 ? -3.878 6.260 7.100 1.00 60.25 97 LYS A N 1
ATOM 786 C CA . LYS A 1 97 ? -2.984 7.402 7.280 1.00 60.25 97 LYS A CA 1
ATOM 787 C C . LYS A 1 97 ? -1.723 6.949 7.996 1.00 60.25 97 LYS A C 1
ATOM 789 O O . LYS A 1 97 ? -1.696 6.870 9.220 1.00 60.25 97 LYS A O 1
ATOM 794 N N . GLU A 1 98 ? -0.653 6.800 7.239 1.00 57.50 98 GLU A N 1
ATOM 795 C CA . GLU A 1 98 ? 0.689 6.938 7.778 1.00 57.50 98 GLU A CA 1
ATOM 796 C C . GLU A 1 98 ? 1.333 8.109 7.042 1.00 57.50 98 GLU A C 1
ATOM 798 O O . GLU A 1 98 ? 1.636 8.017 5.856 1.00 57.50 98 GLU A O 1
ATOM 803 N N . LYS A 1 99 ? 1.475 9.259 7.720 1.00 50.34 99 LYS A N 1
ATOM 804 C CA . LYS A 1 99 ? 2.312 10.349 7.203 1.00 50.34 99 LYS A CA 1
ATOM 805 C C . LYS A 1 99 ? 3.752 9.849 7.226 1.00 50.34 99 LYS A C 1
ATOM 807 O O . LYS A 1 99 ? 4.471 10.068 8.195 1.00 50.34 99 LYS A O 1
ATOM 812 N N . SER A 1 100 ? 4.145 9.166 6.169 1.00 55.78 100 SER A N 1
ATOM 813 C CA . SER A 1 100 ? 5.525 8.833 5.892 1.00 55.78 100 SER A CA 1
ATOM 814 C C . SER A 1 100 ? 5.886 9.474 4.562 1.00 55.78 100 SER A C 1
ATOM 816 O O . SER A 1 100 ? 5.131 9.445 3.586 1.00 55.78 100 SER A O 1
ATOM 818 N N . GLU A 1 101 ? 7.034 10.139 4.534 1.00 56.09 101 GLU A N 1
ATOM 819 C CA . GLU A 1 101 ? 7.650 10.485 3.262 1.00 56.09 101 GLU A CA 1
ATOM 820 C C . GLU A 1 101 ? 7.939 9.180 2.515 1.00 56.09 101 GLU A C 1
ATOM 822 O O . GLU A 1 101 ? 8.205 8.157 3.149 1.00 56.09 101 GLU A O 1
ATOM 827 N N . CYS A 1 102 ? 7.879 9.182 1.182 1.00 55.62 102 CYS A N 1
ATOM 828 C CA . CYS A 1 102 ? 7.938 7.945 0.390 1.00 55.62 102 CYS A CA 1
ATOM 829 C C . CYS A 1 102 ? 9.124 7.010 0.704 1.00 55.62 102 CYS A C 1
ATOM 831 O O . CYS A 1 102 ? 9.039 5.801 0.472 1.00 55.62 102 CYS A O 1
ATOM 833 N N . TYR A 1 103 ? 10.197 7.561 1.273 1.00 56.06 103 TYR A N 1
ATOM 834 C CA . TYR A 1 103 ? 11.402 6.859 1.688 1.00 56.06 103 TYR A CA 1
ATOM 835 C C . TYR A 1 103 ? 11.407 6.359 3.143 1.00 56.06 103 TYR A C 1
ATOM 837 O O . TYR A 1 103 ? 12.142 5.429 3.449 1.00 56.06 103 TYR A O 1
ATOM 845 N N . MET A 1 104 ? 10.577 6.910 4.033 1.00 49.78 104 MET A N 1
ATOM 846 C CA . MET A 1 104 ? 10.592 6.611 5.477 1.00 49.78 104 MET A CA 1
ATOM 847 C C . MET A 1 104 ? 10.124 5.190 5.826 1.00 49.78 104 MET A C 1
ATOM 849 O O . MET A 1 104 ? 10.377 4.714 6.928 1.00 49.78 104 MET A O 1
ATOM 853 N N . LEU A 1 105 ? 9.441 4.513 4.901 1.00 48.34 105 LEU A N 1
ATOM 854 C CA . LEU A 1 105 ? 8.968 3.131 5.069 1.00 48.34 105 LEU A CA 1
ATOM 855 C C . LEU A 1 105 ? 10.033 2.079 4.734 1.00 48.34 105 LEU A C 1
ATOM 857 O O . LEU A 1 105 ? 9.888 0.911 5.085 1.00 48.34 105 LEU A O 1
ATOM 861 N N . TRP A 1 106 ? 11.113 2.484 4.072 1.00 54.12 106 TRP A N 1
ATOM 862 C CA . TRP A 1 106 ? 12.314 1.670 3.959 1.00 54.12 106 TRP A CA 1
ATOM 863 C C . TRP A 1 106 ? 13.253 2.010 5.118 1.00 54.12 106 TRP A C 1
ATOM 865 O O . TRP A 1 106 ? 13.256 3.132 5.617 1.00 54.12 106 TRP A O 1
ATOM 875 N N . LYS A 1 107 ? 14.158 1.097 5.492 1.00 48.00 107 LYS A N 1
ATOM 876 C CA . LYS A 1 107 ? 15.280 1.383 6.419 1.00 48.00 107 LYS A CA 1
ATOM 877 C C . LYS A 1 107 ? 16.267 2.452 5.889 1.00 48.00 107 LYS A C 1
ATOM 879 O O . LYS A 1 107 ? 17.360 2.614 6.421 1.00 48.00 107 LYS A O 1
ATOM 884 N N . SER A 1 108 ? 15.896 3.172 4.833 1.00 49.59 108 SER A N 1
ATOM 885 C CA . SER A 1 108 ? 16.630 4.246 4.188 1.00 49.59 108 SER A CA 1
ATOM 886 C C . SER A 1 108 ? 15.963 5.575 4.539 1.00 49.59 108 SER A C 1
ATOM 888 O O . SER A 1 108 ? 14.967 5.957 3.938 1.00 49.59 108 SER A O 1
ATOM 890 N N . GLN A 1 109 ? 16.548 6.339 5.461 1.00 50.88 109 GLN A N 1
ATOM 891 C CA . GLN A 1 109 ? 16.153 7.729 5.754 1.00 50.88 109 GLN A CA 1
ATOM 892 C C . GLN A 1 109 ? 16.510 8.709 4.607 1.00 50.88 109 GLN A C 1
ATOM 894 O O . GLN A 1 109 ? 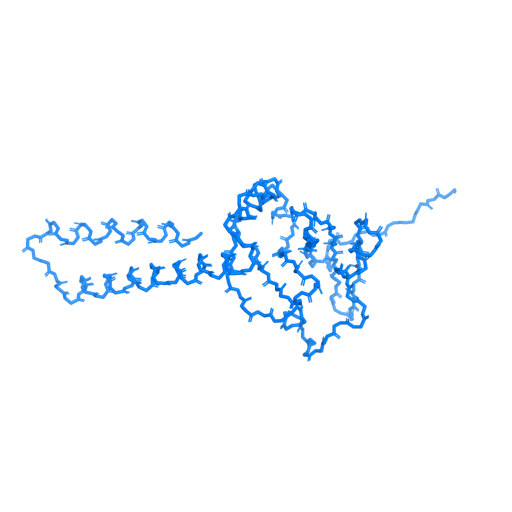16.809 9.876 4.847 1.00 50.88 109 GLN A O 1
ATOM 899 N N . LYS A 1 110 ? 16.556 8.240 3.354 1.00 54.81 110 LYS A N 1
ATOM 900 C CA . LYS A 1 110 ? 16.980 9.006 2.178 1.00 54.81 110 LYS A CA 1
ATOM 901 C C . LYS A 1 110 ? 15.999 8.830 1.030 1.00 54.81 110 LYS A C 1
ATOM 903 O O . LYS A 1 110 ? 15.569 7.711 0.751 1.00 54.81 110 LYS A O 1
ATOM 908 N N . ILE A 1 111 ? 15.723 9.929 0.325 1.00 58.78 111 ILE A N 1
ATOM 909 C CA . ILE A 1 111 ? 15.015 9.938 -0.961 1.00 58.78 111 ILE A CA 1
ATOM 910 C C . ILE A 1 111 ? 15.666 8.899 -1.879 1.00 58.78 111 ILE A C 1
ATOM 912 O O . ILE A 1 111 ? 16.880 8.912 -2.069 1.00 58.78 111 ILE A O 1
ATOM 916 N N . CYS A 1 112 ? 14.861 7.991 -2.430 1.00 64.62 112 CYS A N 1
ATOM 917 C CA . CYS A 1 112 ? 15.369 6.956 -3.319 1.00 64.62 112 CYS A CA 1
ATOM 918 C C . CYS A 1 112 ? 15.915 7.596 -4.605 1.00 64.62 112 CYS A C 1
ATOM 920 O O . CYS A 1 112 ? 15.153 8.202 -5.357 1.00 64.62 112 CYS A O 1
ATOM 922 N N . GLU A 1 113 ? 17.212 7.426 -4.869 1.00 60.75 113 GLU A N 1
ATOM 923 C CA . GLU A 1 113 ? 17.853 7.866 -6.119 1.00 60.75 113 GLU A CA 1
ATOM 924 C C . GLU A 1 113 ? 17.239 7.166 -7.348 1.00 60.75 113 GLU A C 1
ATOM 926 O O . GLU A 1 113 ? 17.125 7.767 -8.410 1.00 60.75 113 GLU A O 1
ATOM 931 N N . ASN A 1 114 ? 16.746 5.931 -7.174 1.00 67.19 114 ASN A N 1
ATOM 932 C CA . ASN A 1 114 ? 16.094 5.107 -8.198 1.00 67.19 114 ASN A CA 1
ATOM 933 C C . ASN A 1 114 ? 14.642 4.778 -7.817 1.00 67.19 114 ASN A C 1
ATOM 935 O O . ASN A 1 114 ? 14.261 3.609 -7.681 1.00 67.19 114 ASN A O 1
ATOM 939 N N . CYS A 1 115 ? 13.839 5.817 -7.578 1.00 80.81 115 CYS A N 1
ATOM 940 C CA . CYS A 1 115 ? 12.444 5.662 -7.178 1.00 80.81 115 CYS A CA 1
ATOM 941 C C . CYS A 1 115 ? 11.639 4.933 -8.267 1.00 80.81 115 CYS A C 1
ATOM 943 O O . CYS A 1 115 ? 11.435 5.461 -9.363 1.00 80.81 115 CYS A O 1
ATOM 945 N N . ILE A 1 116 ? 11.151 3.730 -7.944 1.00 88.44 116 ILE A N 1
ATOM 946 C CA . ILE A 1 116 ? 10.365 2.906 -8.868 1.00 88.44 116 ILE A CA 1
ATOM 947 C C . ILE A 1 116 ? 9.072 3.620 -9.297 1.00 88.44 116 ILE A C 1
ATOM 949 O O . ILE A 1 116 ? 8.723 3.566 -10.473 1.00 88.44 116 ILE A O 1
ATOM 953 N N . ALA A 1 117 ? 8.433 4.387 -8.402 1.00 89.50 117 ALA A N 1
ATOM 954 C CA . ALA A 1 117 ? 7.280 5.213 -8.751 1.00 89.50 117 ALA A CA 1
ATOM 955 C C . ALA A 1 117 ? 7.600 6.303 -9.784 1.00 89.50 117 ALA A C 1
ATOM 957 O O . ALA A 1 117 ? 6.851 6.469 -10.743 1.00 89.50 117 ALA A O 1
ATOM 958 N N . ILE A 1 118 ? 8.716 7.028 -9.644 1.00 88.94 118 ILE A N 1
ATOM 959 C CA . ILE A 1 118 ? 9.107 8.033 -10.649 1.00 88.94 118 ILE A CA 1
ATOM 960 C C . ILE A 1 118 ? 9.360 7.351 -11.995 1.00 88.94 118 ILE A C 1
ATOM 962 O O . ILE A 1 118 ? 8.904 7.844 -13.025 1.00 88.94 118 ILE A O 1
ATOM 966 N N . ARG A 1 119 ? 10.032 6.196 -11.986 1.00 91.00 119 ARG A N 1
ATOM 967 C CA . ARG A 1 119 ? 10.312 5.435 -13.204 1.00 91.00 119 ARG A CA 1
ATOM 968 C C . ARG A 1 119 ? 9.030 4.984 -13.907 1.00 91.00 119 ARG A C 1
ATOM 970 O O . ARG A 1 119 ? 8.854 5.302 -15.076 1.00 91.00 119 ARG A O 1
ATOM 977 N N . ALA A 1 120 ? 8.106 4.360 -13.178 1.00 93.69 120 ALA A N 1
ATOM 978 C CA . ALA A 1 120 ? 6.804 3.948 -13.703 1.00 93.69 120 ALA A CA 1
ATOM 979 C C . ALA A 1 120 ? 5.982 5.133 -14.232 1.00 93.69 120 ALA A C 1
ATOM 981 O O . ALA A 1 120 ? 5.372 5.062 -15.294 1.00 93.69 120 ALA A O 1
ATOM 982 N 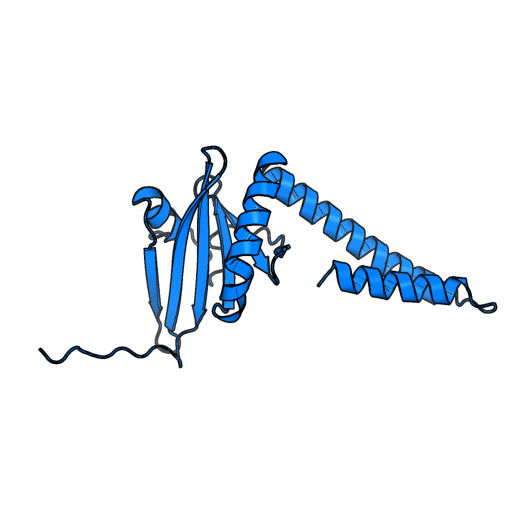N . CYS A 1 121 ? 6.010 6.265 -13.527 1.00 90.88 121 CYS A N 1
ATOM 983 C CA . CYS A 1 121 ? 5.311 7.482 -13.931 1.00 90.88 121 CYS A CA 1
ATOM 984 C C . CYS A 1 121 ? 5.888 8.116 -15.215 1.00 90.88 121 CYS A C 1
ATOM 986 O O . CYS A 1 121 ? 5.130 8.664 -16.027 1.00 90.88 121 CYS A O 1
ATOM 988 N N . ASN A 1 122 ? 7.214 8.062 -15.388 1.00 90.69 122 ASN A N 1
ATOM 989 C CA . ASN A 1 122 ? 7.923 8.600 -16.551 1.00 90.69 122 ASN A CA 1
ATOM 990 C C . ASN A 1 122 ? 7.785 7.698 -17.780 1.00 90.69 122 ASN A C 1
ATOM 992 O O . ASN A 1 122 ? 7.510 8.198 -18.866 1.00 90.69 122 ASN A O 1
ATOM 996 N N . GLU A 1 123 ? 7.957 6.388 -17.602 1.00 92.81 123 GLU A N 1
ATOM 997 C CA . GLU A 1 123 ? 7.808 5.394 -18.672 1.00 92.81 123 GLU A CA 1
ATOM 998 C C . GLU A 1 123 ? 6.328 5.169 -19.029 1.00 92.81 123 GLU A C 1
ATOM 1000 O O . GLU A 1 123 ? 6.019 4.706 -20.122 1.00 92.81 123 GLU A O 1
ATOM 1005 N N . ASN A 1 124 ? 5.409 5.569 -18.137 1.00 92.31 124 ASN A N 1
ATOM 1006 C CA . ASN A 1 124 ? 3.971 5.324 -18.243 1.00 92.31 124 ASN A CA 1
ATOM 1007 C C . ASN A 1 124 ? 3.655 3.835 -18.461 1.00 92.31 124 ASN A C 1
ATOM 1009 O O . ASN A 1 124 ? 2.740 3.481 -19.204 1.00 92.31 124 ASN A O 1
ATOM 1013 N N . ASP A 1 125 ? 4.427 2.983 -17.793 1.00 95.38 125 ASP A N 1
ATOM 1014 C CA . ASP A 1 125 ? 4.316 1.534 -17.849 1.00 95.38 125 ASP A CA 1
ATOM 1015 C C . ASP A 1 125 ? 4.530 0.927 -16.456 1.00 95.38 125 ASP A C 1
ATOM 1017 O O . ASP A 1 125 ? 5.031 1.579 -15.532 1.00 95.38 125 ASP A O 1
ATOM 1021 N N . THR A 1 126 ? 4.115 -0.324 -16.295 1.00 95.00 126 THR A N 1
ATOM 1022 C CA . THR A 1 126 ? 4.308 -1.085 -15.066 1.00 95.00 126 THR A CA 1
ATOM 1023 C C . THR A 1 126 ? 5.769 -1.488 -14.924 1.00 95.00 126 THR A C 1
ATOM 1025 O O . THR A 1 126 ? 6.314 -2.202 -15.761 1.00 95.00 126 THR A O 1
ATOM 1028 N N . ILE A 1 127 ? 6.392 -1.091 -13.816 1.00 95.69 127 ILE A N 1
ATOM 1029 C CA . ILE A 1 127 ? 7.791 -1.413 -13.523 1.00 95.69 127 ILE A CA 1
ATOM 1030 C C . ILE A 1 127 ? 7.853 -2.422 -12.390 1.00 95.69 127 ILE A C 1
ATOM 1032 O O . ILE A 1 127 ? 7.258 -2.221 -11.331 1.00 95.69 127 ILE A O 1
ATOM 1036 N N . ILE A 1 128 ? 8.618 -3.493 -12.592 1.00 93.62 128 ILE A N 1
ATOM 1037 C CA . ILE A 1 128 ? 8.924 -4.476 -11.553 1.00 93.62 128 ILE A CA 1
ATOM 1038 C C . ILE A 1 128 ? 10.385 -4.302 -11.144 1.00 93.62 128 ILE A C 1
ATOM 1040 O O . ILE A 1 128 ? 11.281 -4.291 -11.987 1.00 93.62 128 ILE A O 1
ATOM 1044 N N . LYS A 1 129 ? 10.630 -4.162 -9.841 1.00 90.88 129 LYS A N 1
ATOM 1045 C CA . LYS A 1 129 ? 11.965 -4.047 -9.249 1.00 90.88 129 LYS A CA 1
ATOM 1046 C C . LYS A 1 129 ? 12.153 -5.161 -8.232 1.00 90.88 129 LYS A C 1
ATOM 1048 O O . LYS A 1 129 ? 11.299 -5.357 -7.372 1.00 90.88 129 LYS A O 1
ATOM 1053 N N . ILE A 1 130 ? 13.282 -5.852 -8.314 1.00 90.50 130 ILE A N 1
ATOM 1054 C CA . ILE A 1 130 ? 13.709 -6.819 -7.304 1.00 90.50 130 ILE A CA 1
ATOM 1055 C C . ILE A 1 130 ? 14.913 -6.221 -6.581 1.00 90.50 130 ILE A C 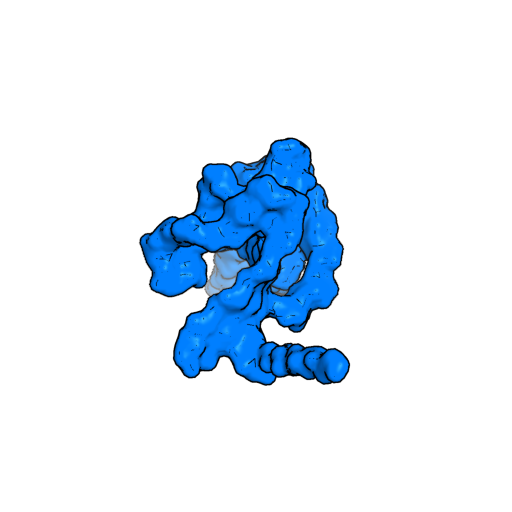1
ATOM 1057 O O . ILE A 1 130 ? 15.875 -5.807 -7.225 1.00 90.50 130 ILE A O 1
ATOM 1061 N N . GLU A 1 131 ? 14.847 -6.153 -5.255 1.00 86.50 131 GLU A N 1
ATOM 1062 C CA . GLU A 1 131 ? 15.974 -5.781 -4.398 1.00 86.50 131 GLU A CA 1
ATOM 1063 C C . GLU A 1 131 ? 16.255 -6.915 -3.426 1.00 86.50 131 GLU A C 1
ATOM 1065 O O . GLU A 1 131 ? 15.329 -7.508 -2.876 1.00 86.50 131 GLU A O 1
ATOM 1070 N N . TYR A 1 132 ? 17.529 -7.224 -3.222 1.00 87.25 132 TYR A N 1
ATOM 1071 C CA . TYR A 1 132 ? 17.941 -8.298 -2.335 1.00 87.25 132 TYR A CA 1
ATOM 1072 C C . TYR A 1 132 ? 19.188 -7.919 -1.545 1.00 87.25 132 TYR A C 1
ATOM 1074 O O . TYR A 1 132 ? 20.016 -7.128 -2.001 1.00 87.25 132 TYR A O 1
ATOM 1082 N N . ASP A 1 133 ? 19.309 -8.506 -0.362 1.00 85.75 133 ASP A N 1
ATOM 1083 C CA . ASP A 1 133 ? 20.546 -8.573 0.407 1.00 85.75 133 ASP A CA 1
ATOM 1084 C C . ASP A 1 133 ? 20.938 -10.048 0.620 1.00 85.75 133 ASP A C 1
ATOM 1086 O O . ASP A 1 133 ? 20.478 -10.931 -0.106 1.00 85.75 133 ASP A O 1
ATOM 1090 N N . SER A 1 134 ? 21.839 -10.332 1.563 1.00 85.88 134 SER A N 1
ATOM 1091 C CA . SER A 1 134 ? 22.287 -11.702 1.843 1.00 85.88 134 SER A CA 1
ATOM 1092 C C . SER A 1 134 ? 21.207 -12.606 2.442 1.00 85.88 134 SER A C 1
ATOM 1094 O O . SER A 1 134 ? 21.382 -13.821 2.441 1.00 85.88 134 SER A O 1
ATOM 1096 N N . GLU A 1 135 ? 20.130 -12.041 2.986 1.00 89.44 135 GLU A N 1
ATOM 1097 C CA . GLU A 1 135 ? 19.105 -12.775 3.732 1.00 89.44 135 GLU A CA 1
ATOM 1098 C C . GLU A 1 135 ? 17.722 -12.682 3.093 1.00 89.44 135 GLU A C 1
ATOM 1100 O O . GLU A 1 135 ? 16.910 -13.588 3.275 1.00 89.44 135 GLU A O 1
ATOM 1105 N N . LYS A 1 136 ? 17.427 -11.590 2.383 1.00 88.69 136 LYS A N 1
ATOM 1106 C CA . LYS A 1 136 ? 16.074 -11.278 1.928 1.00 88.69 136 LYS A CA 1
ATOM 1107 C C . LYS A 1 136 ? 16.017 -10.855 0.476 1.00 88.69 136 LYS A C 1
ATOM 1109 O O . LYS A 1 136 ? 16.893 -10.150 -0.016 1.00 88.69 136 LYS A O 1
ATOM 1114 N N . VAL A 1 137 ? 14.919 -11.225 -0.179 1.00 91.12 137 VAL A N 1
ATOM 1115 C CA . VAL A 1 137 ? 14.578 -10.810 -1.543 1.00 91.12 137 VAL A CA 1
ATOM 1116 C C . VAL A 1 137 ? 13.193 -10.177 -1.536 1.00 91.12 137 VAL A C 1
ATOM 1118 O O . VAL A 1 137 ? 12.209 -10.811 -1.161 1.00 91.12 137 VAL A O 1
ATOM 1121 N N . TYR A 1 138 ? 13.104 -8.936 -1.997 1.00 90.06 138 TYR A N 1
ATOM 1122 C CA . TYR A 1 138 ? 11.863 -8.184 -2.111 1.00 90.06 138 TYR A CA 1
ATOM 1123 C C . TYR A 1 138 ? 11.537 -7.905 -3.572 1.00 90.06 138 TYR A C 1
ATOM 1125 O O . TYR A 1 138 ? 12.381 -7.436 -4.335 1.00 90.06 138 TYR A O 1
ATOM 1133 N N . MET A 1 139 ? 10.284 -8.140 -3.944 1.00 91.88 139 MET A N 1
ATOM 1134 C CA . MET A 1 139 ? 9.714 -7.748 -5.224 1.00 91.88 139 MET A CA 1
ATOM 1135 C C . MET A 1 139 ? 8.780 -6.557 -5.024 1.00 91.88 139 MET A C 1
ATOM 1137 O O . MET A 1 139 ? 7.902 -6.565 -4.160 1.00 91.88 139 MET A O 1
ATOM 1141 N N . MET A 1 140 ? 8.959 -5.545 -5.862 1.00 91.56 140 MET A N 1
ATOM 1142 C CA . MET A 1 140 ? 8.130 -4.352 -5.931 1.00 91.56 140 MET A CA 1
ATOM 1143 C C . MET A 1 140 ? 7.528 -4.235 -7.322 1.00 91.56 140 MET A C 1
ATOM 1145 O O . MET A 1 140 ? 8.231 -4.391 -8.319 1.00 91.56 140 MET A O 1
ATOM 1149 N N . THR A 1 141 ? 6.241 -3.924 -7.402 1.00 92.94 141 THR A N 1
ATOM 1150 C CA . THR A 1 141 ? 5.549 -3.628 -8.661 1.00 92.94 141 THR A CA 1
ATOM 1151 C C . THR A 1 141 ? 4.960 -2.231 -8.572 1.00 92.94 141 THR A C 1
ATOM 1153 O O . THR A 1 141 ? 4.167 -1.967 -7.676 1.00 92.94 141 THR A O 1
ATOM 1156 N N . ALA A 1 142 ? 5.350 -1.338 -9.476 1.00 93.94 142 ALA A N 1
ATOM 1157 C CA . ALA A 1 142 ? 4.862 0.031 -9.563 1.00 93.94 142 ALA A CA 1
ATOM 1158 C C . ALA A 1 142 ? 3.994 0.186 -10.809 1.00 93.94 142 ALA A C 1
ATOM 1160 O O . ALA A 1 142 ? 4.485 0.046 -11.927 1.00 93.94 142 ALA A O 1
ATOM 1161 N N . ILE A 1 143 ? 2.715 0.484 -10.605 1.00 93.19 143 ILE A N 1
ATOM 1162 C CA . ILE A 1 143 ? 1.719 0.631 -11.665 1.00 93.19 143 ILE A CA 1
ATOM 1163 C C . ILE A 1 143 ? 1.317 2.108 -11.725 1.00 93.19 143 ILE A C 1
ATOM 1165 O O . ILE A 1 143 ? 0.754 2.615 -10.748 1.00 93.19 143 ILE A O 1
ATOM 1169 N N . PRO A 1 144 ? 1.593 2.828 -12.825 1.00 93.25 144 PRO A N 1
ATOM 1170 C CA . PRO A 1 144 ? 1.160 4.209 -12.963 1.00 93.25 144 PRO A CA 1
ATOM 1171 C C . PRO A 1 144 ? -0.364 4.257 -13.100 1.00 93.25 144 PRO A C 1
ATOM 1173 O O . PRO A 1 144 ? -0.960 3.521 -13.885 1.00 93.25 144 PRO A O 1
ATOM 1176 N N . ILE A 1 145 ? -1.004 5.136 -12.335 1.00 90.88 145 ILE A N 1
ATOM 1177 C CA . ILE A 1 145 ? -2.449 5.372 -12.382 1.00 90.88 145 ILE A CA 1
ATOM 1178 C C . ILE A 1 145 ? -2.697 6.862 -12.622 1.00 90.88 145 ILE A C 1
ATOM 1180 O O . ILE A 1 145 ? -2.039 7.718 -12.032 1.00 90.88 145 ILE A O 1
ATOM 1184 N N . SER A 1 146 ? -3.640 7.181 -13.505 1.00 86.62 146 SER A N 1
ATOM 1185 C CA . SER A 1 146 ? -4.048 8.564 -13.771 1.00 86.62 146 SER A CA 1
ATOM 1186 C C . SER A 1 146 ? -5.450 8.784 -13.230 1.00 86.62 146 SER A C 1
ATOM 1188 O O . SER A 1 146 ? -6.366 8.052 -13.592 1.00 86.62 146 SER A O 1
ATOM 1190 N N . ILE A 1 147 ? -5.601 9.784 -12.366 1.00 81.81 147 ILE A N 1
ATOM 1191 C CA . ILE A 1 147 ? -6.876 10.159 -11.756 1.00 81.81 147 ILE A CA 1
ATOM 1192 C C . ILE A 1 147 ? -7.039 11.664 -11.962 1.00 81.81 147 ILE A C 1
ATOM 1194 O O . ILE A 1 147 ? -6.248 12.438 -11.426 1.00 81.81 147 ILE A O 1
ATOM 1198 N N . GLN A 1 148 ? -8.021 12.083 -12.766 1.00 77.62 148 GLN A N 1
ATOM 1199 C CA . GLN A 1 148 ? -8.288 13.502 -13.086 1.00 77.62 148 GLN A CA 1
ATOM 1200 C C . GLN A 1 148 ? -7.022 14.296 -13.448 1.00 77.62 148 GLN A C 1
ATOM 1202 O O . GLN A 1 148 ? -6.699 15.301 -12.816 1.00 77.62 148 GLN A O 1
ATOM 1207 N N . ASP A 1 149 ? -6.264 13.786 -14.421 1.00 79.56 149 ASP A N 1
ATOM 1208 C CA . ASP A 1 149 ? -5.013 14.372 -14.929 1.00 79.56 149 ASP A CA 1
ATOM 1209 C C . ASP A 1 149 ? -3.857 14.453 -13.914 1.00 79.56 149 ASP A C 1
ATOM 1211 O O . ASP A 1 149 ? -2.759 14.910 -14.240 1.00 79.56 149 ASP A O 1
ATOM 1215 N N . ARG A 1 150 ? -4.048 13.943 -12.691 1.00 85.38 150 ARG A N 1
ATOM 1216 C CA . ARG A 1 150 ? -2.976 13.726 -11.718 1.00 85.38 150 ARG A CA 1
ATOM 1217 C C . ARG A 1 150 ? -2.444 12.305 -11.848 1.00 85.38 150 ARG A C 1
ATOM 1219 O O . ARG A 1 150 ? -3.204 11.335 -11.836 1.00 85.38 150 ARG A O 1
ATOM 1226 N N . LYS A 1 151 ? -1.120 12.185 -11.930 1.00 88.56 151 LYS A N 1
ATOM 1227 C CA . LYS A 1 151 ? -0.426 10.896 -11.932 1.00 88.56 151 LYS A CA 1
ATOM 1228 C C . LYS A 1 151 ? -0.131 10.453 -10.505 1.00 88.56 151 LYS A C 1
ATOM 1230 O O . LYS A 1 151 ? 0.483 11.189 -9.735 1.00 88.56 151 LYS A O 1
ATOM 1235 N N . PHE A 1 152 ? -0.517 9.228 -10.197 1.00 89.38 152 PHE A N 1
ATOM 1236 C CA . PHE A 1 152 ? -0.116 8.505 -9.002 1.00 89.38 152 PHE A CA 1
ATOM 1237 C C . PHE A 1 152 ? 0.505 7.175 -9.412 1.00 89.38 152 PHE A C 1
ATOM 1239 O O . PHE A 1 152 ? 0.514 6.802 -10.586 1.00 89.38 152 PHE A O 1
ATOM 1246 N N . VAL A 1 153 ? 1.018 6.444 -8.432 1.00 91.31 153 VAL A N 1
ATOM 1247 C CA . VAL A 1 153 ? 1.537 5.097 -8.636 1.00 91.31 153 VAL A CA 1
ATOM 1248 C C . VAL A 1 153 ? 0.997 4.185 -7.552 1.00 91.31 153 VAL A C 1
ATOM 1250 O O . VAL A 1 153 ? 1.144 4.485 -6.369 1.00 91.31 153 VAL A O 1
ATOM 1253 N N . LEU A 1 154 ? 0.392 3.071 -7.953 1.00 91.19 154 LEU A N 1
ATOM 1254 C CA . LEU A 1 154 ? 0.100 1.961 -7.059 1.00 91.19 154 LEU A CA 1
ATOM 1255 C C . LEU A 1 154 ? 1.359 1.101 -6.938 1.00 91.19 154 LEU A C 1
ATOM 1257 O O . LEU A 1 154 ? 1.799 0.501 -7.916 1.00 91.19 154 LEU A O 1
ATOM 1261 N N . GLU A 1 155 ? 1.934 1.048 -5.744 1.00 91.06 155 GLU A N 1
ATOM 1262 C CA . GLU A 1 155 ? 3.070 0.188 -5.437 1.00 91.06 155 GLU A CA 1
ATOM 1263 C C . GLU A 1 155 ? 2.614 -1.038 -4.640 1.00 91.06 155 GLU A C 1
ATOM 1265 O O . GLU A 1 155 ? 1.901 -0.920 -3.640 1.00 91.06 155 GLU A O 1
ATOM 1270 N N . LEU A 1 156 ? 3.046 -2.212 -5.096 1.00 90.50 156 LEU A N 1
ATOM 1271 C CA . LEU A 1 156 ? 2.771 -3.523 -4.516 1.00 90.50 156 LEU A CA 1
ATOM 1272 C C . LEU A 1 156 ? 4.082 -4.129 -4.021 1.00 90.50 156 LEU A C 1
ATOM 1274 O O . LEU A 1 156 ? 5.054 -4.158 -4.778 1.00 90.50 156 LEU A O 1
ATOM 1278 N N . PHE A 1 157 ? 4.108 -4.638 -2.792 1.00 88.50 157 PHE A N 1
ATOM 1279 C CA . PHE A 1 157 ? 5.315 -5.174 -2.162 1.00 88.50 157 PHE A CA 1
ATOM 1280 C C . PHE A 1 157 ? 5.127 -6.628 -1.762 1.00 88.50 157 PHE A C 1
ATOM 1282 O O . PHE A 1 157 ? 4.091 -7.001 -1.211 1.00 88.50 157 PHE A O 1
ATOM 1289 N N . LYS A 1 158 ? 6.146 -7.445 -2.024 1.00 90.25 158 LYS A N 1
ATOM 1290 C CA . LYS A 1 158 ? 6.178 -8.845 -1.614 1.00 90.25 158 LYS A CA 1
ATOM 1291 C C . LYS A 1 158 ? 7.585 -9.257 -1.193 1.00 90.25 158 LYS A C 1
ATOM 1293 O O . LYS A 1 158 ? 8.530 -9.080 -1.959 1.00 90.25 158 LYS A O 1
ATOM 1298 N N . ASP A 1 159 ? 7.721 -9.832 -0.008 1.00 91.44 159 ASP A N 1
ATOM 1299 C CA . ASP A 1 159 ? 8.866 -10.637 0.394 1.00 91.44 159 ASP A CA 1
ATOM 1300 C C . ASP A 1 159 ? 8.780 -11.973 -0.352 1.00 91.44 159 ASP A C 1
ATOM 1302 O O . ASP A 1 159 ? 7.876 -12.792 -0.162 1.00 91.44 159 ASP A O 1
ATOM 1306 N N . VAL A 1 160 ? 9.711 -12.159 -1.279 1.00 94.25 160 VAL A N 1
ATOM 1307 C CA . VAL A 1 160 ? 9.781 -13.338 -2.137 1.00 94.25 160 VAL A CA 1
ATOM 1308 C C . VAL A 1 160 ? 10.946 -14.250 -1.759 1.00 94.25 160 VAL A C 1
ATOM 1310 O O . VAL A 1 160 ? 11.220 -15.200 -2.484 1.00 94.25 160 VAL A O 1
ATOM 1313 N N . THR A 1 161 ? 11.585 -14.029 -0.604 1.00 92.25 161 THR A N 1
ATOM 1314 C CA . THR A 1 161 ? 12.785 -14.753 -0.142 1.00 92.25 161 THR A CA 1
ATOM 1315 C C . THR A 1 161 ? 12.662 -16.272 -0.279 1.00 92.25 161 THR A C 1
ATOM 1317 O O . THR A 1 161 ? 13.573 -16.924 -0.774 1.00 92.25 161 THR A O 1
ATOM 1320 N N . ASN A 1 162 ? 11.510 -16.831 0.102 1.00 93.44 162 ASN A N 1
ATOM 1321 C CA . ASN A 1 162 ? 11.260 -18.279 0.075 1.00 93.44 162 ASN A CA 1
ATOM 1322 C C . ASN A 1 162 ? 10.267 -18.717 -1.013 1.00 93.44 162 ASN A C 1
ATOM 1324 O O . ASN A 1 162 ? 9.866 -19.878 -1.042 1.00 93.44 162 ASN A O 1
ATOM 1328 N N . SER A 1 163 ? 9.803 -17.794 -1.858 1.00 91.12 163 SER A N 1
ATOM 1329 C CA . SER A 1 163 ? 8.765 -18.072 -2.865 1.00 91.12 163 SER A CA 1
ATOM 1330 C C . SER A 1 163 ? 9.172 -17.715 -4.292 1.00 91.12 163 SER A C 1
ATOM 1332 O O . SER A 1 163 ? 8.485 -18.115 -5.231 1.00 91.12 163 SER A O 1
ATOM 1334 N N . LEU A 1 164 ? 10.286 -17.000 -4.475 1.00 91.12 164 LEU A N 1
ATOM 1335 C CA . LEU A 1 164 ? 10.836 -16.716 -5.790 1.00 91.12 164 LEU A CA 1
ATOM 1336 C C . LEU A 1 164 ? 11.487 -17.975 -6.361 1.00 91.12 164 LEU A C 1
ATOM 1338 O O . LEU A 1 164 ? 12.474 -18.479 -5.830 1.00 91.12 164 LEU A O 1
ATOM 1342 N N . TYR A 1 165 ? 10.956 -18.445 -7.482 1.00 90.31 165 TYR A N 1
ATOM 1343 C CA . TYR A 1 165 ? 11.554 -19.505 -8.277 1.00 90.31 165 TYR A CA 1
ATOM 1344 C C . TYR A 1 165 ? 11.968 -18.924 -9.628 1.00 90.31 165 TYR A C 1
ATOM 1346 O O . TYR A 1 165 ? 11.133 -18.385 -10.354 1.00 90.31 165 TYR A O 1
ATOM 1354 N N . VAL A 1 166 ? 13.261 -18.999 -9.946 1.00 90.00 166 VAL A N 1
ATOM 1355 C CA . VAL A 1 166 ? 13.818 -18.537 -11.222 1.00 90.00 166 VAL A CA 1
ATOM 1356 C C . VAL A 1 166 ? 14.370 -19.749 -11.945 1.00 90.00 166 VAL A C 1
ATOM 1358 O O . VAL A 1 166 ? 15.310 -20.379 -11.464 1.00 90.00 166 VAL A O 1
ATOM 1361 N N . ASP A 1 167 ? 13.788 -20.057 -13.096 1.00 91.19 167 ASP A N 1
ATOM 1362 C CA . ASP A 1 167 ? 14.242 -21.144 -13.953 1.00 91.19 167 ASP A CA 1
ATOM 1363 C C . ASP A 1 167 ? 14.788 -20.595 -15.269 1.00 91.19 167 ASP A C 1
ATOM 1365 O O . ASP A 1 167 ? 14.391 -19.526 -15.744 1.00 91.19 167 ASP A O 1
ATOM 1369 N N . LYS A 1 168 ? 15.726 -21.327 -15.859 1.00 90.75 168 LYS A N 1
ATOM 1370 C CA . LYS A 1 168 ? 16.303 -20.990 -17.153 1.00 90.75 168 LYS A CA 1
ATOM 1371 C C . LYS A 1 168 ? 15.584 -21.803 -18.220 1.00 90.75 168 LYS A C 1
ATOM 1373 O O . LYS A 1 168 ? 15.613 -23.027 -18.183 1.00 90.75 168 LYS A O 1
ATOM 1378 N N . PHE A 1 169 ? 15.023 -21.134 -19.227 1.00 85.00 169 PHE A N 1
ATOM 1379 C CA . PHE A 1 169 ? 14.530 -21.834 -20.412 1.00 85.00 169 PHE A CA 1
ATOM 1380 C C . PHE A 1 169 ? 15.663 -22.652 -21.049 1.00 85.00 169 PHE A C 1
ATOM 1382 O O . PHE A 1 169 ? 16.739 -22.120 -21.345 1.00 85.00 169 PHE A O 1
ATOM 1389 N N . LEU A 1 170 ? 15.419 -23.945 -21.255 1.00 79.81 170 LEU A N 1
ATOM 1390 C CA . LEU A 1 170 ? 16.255 -24.770 -22.118 1.00 79.81 170 LEU A CA 1
ATOM 1391 C C . LEU A 1 170 ? 15.917 -24.381 -23.560 1.00 79.81 170 LEU A C 1
ATOM 1393 O O . LEU A 1 170 ? 14.787 -24.582 -24.003 1.00 79.81 170 LEU A O 1
ATOM 1397 N N . ALA A 1 171 ? 16.875 -23.733 -24.224 1.00 68.12 171 ALA A N 1
ATOM 1398 C CA . ALA A 1 171 ? 16.823 -23.454 -25.655 1.00 68.12 171 ALA A CA 1
ATOM 1399 C C . ALA A 1 171 ? 17.042 -24.736 -26.465 1.00 68.12 171 ALA A C 1
ATOM 1401 O O . ALA A 1 171 ? 17.847 -25.581 -26.003 1.00 68.12 171 ALA A O 1
#